Protein AF-A0A2T4S2E5-F1 (afdb_monomer)

Solvent-accessible surface area (backbone atoms only — not comparable to full-atom values): 8563 Å² total; per-residue (Å²): 130,93,58,74,47,79,40,50,48,52,53,54,70,59,86,78,37,60,89,76,70,80,48,49,78,82,50,38,31,63,52,43,46,49,52,51,53,54,50,34,52,73,76,65,47,82,40,78,42,77,68,76,46,59,46,91,43,48,63,73,52,56,64,70,58,48,28,48,51,51,48,49,52,43,71,73,64,64,50,71,61,45,80,52,39,25,67,92,26,35,86,43,61,46,43,30,41,50,14,46,31,49,52,53,45,50,69,71,44,60,81,92,72,46,49,45,78,47,61,46,62,68,37,91,57,40,51,82,77,72,42,78,76,96,72,85,80,90,59,78,93,75,117

Mean predicted aligned error: 3.02 Å

Structure (mmCIF, N/CA/C/O backbone):
data_AF-A0A2T4S2E5-F1
#
_entry.id   AF-A0A2T4S2E5-F1
#
loop_
_atom_site.group_PDB
_atom_site.id
_atom_site.type_symbol
_atom_site.label_atom_id
_atom_site.label_alt_id
_atom_site.label_comp_id
_atom_site.label_asym_id
_atom_site.label_entity_id
_atom_site.label_seq_id
_atom_site.pdbx_PDB_ins_code
_atom_site.Cartn_x
_atom_site.Cartn_y
_atom_site.Cartn_z
_atom_site.occupancy
_atom_site.B_iso_or_equiv
_atom_site.auth_seq_id
_atom_site.auth_comp_id
_atom_site.auth_asym_id
_atom_site.auth_atom_id
_atom_site.pdbx_PDB_model_num
ATOM 1 N N . VAL A 1 1 ? -17.404 7.245 0.736 1.00 84.62 1 VAL A N 1
ATOM 2 C CA . VAL A 1 1 ? -16.463 7.131 1.878 1.00 84.62 1 VAL A CA 1
ATOM 3 C C . VAL A 1 1 ? -15.112 7.654 1.406 1.00 84.62 1 VAL A C 1
ATOM 5 O O . VAL A 1 1 ? -14.776 7.343 0.268 1.00 84.62 1 VAL A O 1
ATOM 8 N N . PRO A 1 2 ? -14.398 8.505 2.166 1.00 93.81 2 PRO A N 1
ATOM 9 C CA . PRO A 1 2 ? -13.050 8.933 1.785 1.00 93.81 2 PRO A CA 1
ATOM 10 C C . PRO A 1 2 ? -12.094 7.730 1.749 1.00 93.81 2 PRO A C 1
ATOM 12 O O . PRO A 1 2 ? -12.198 6.842 2.592 1.00 93.81 2 PRO A O 1
ATOM 15 N N . VAL A 1 3 ? -11.192 7.697 0.766 1.00 97.44 3 VAL A N 1
ATOM 16 C CA . VAL A 1 3 ? -10.198 6.630 0.583 1.00 97.44 3 VAL A CA 1
ATOM 17 C C . VAL A 1 3 ? -8.837 7.267 0.342 1.00 97.44 3 VAL A C 1
ATOM 19 O O . VAL A 1 3 ? -8.699 8.087 -0.569 1.00 97.44 3 VAL A O 1
ATOM 22 N N . THR A 1 4 ? -7.853 6.843 1.132 1.00 98.56 4 THR A N 1
ATOM 23 C CA . THR A 1 4 ? -6.437 7.167 0.949 1.00 98.56 4 THR A CA 1
ATOM 24 C C . THR A 1 4 ? -5.685 5.911 0.532 1.00 98.56 4 THR A C 1
ATOM 26 O O . THR A 1 4 ? -5.856 4.856 1.141 1.00 98.56 4 THR A O 1
ATOM 29 N N . TYR A 1 5 ? -4.840 6.024 -0.492 1.00 98.56 5 TYR A N 1
ATOM 30 C CA . TYR A 1 5 ? -3.958 4.949 -0.941 1.00 98.56 5 TYR A CA 1
ATOM 31 C C . TYR A 1 5 ? -2.504 5.321 -0.665 1.00 98.56 5 TYR A C 1
ATOM 33 O O . TYR A 1 5 ? -1.962 6.234 -1.288 1.00 98.56 5 TYR A O 1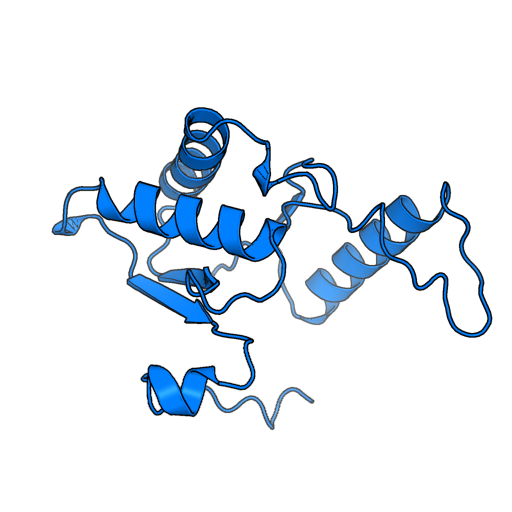
ATOM 41 N N . ALA A 1 6 ? -1.869 4.610 0.266 1.00 98.50 6 ALA A N 1
ATOM 42 C CA . ALA A 1 6 ? -0.457 4.774 0.586 1.00 98.50 6 ALA A CA 1
ATOM 43 C C . ALA A 1 6 ? 0.386 3.771 -0.212 1.00 98.50 6 ALA A C 1
ATOM 45 O O . ALA A 1 6 ? 0.467 2.591 0.117 1.00 98.50 6 ALA A O 1
ATOM 46 N N . CYS A 1 7 ? 1.021 4.250 -1.278 1.00 98.38 7 CYS A N 1
ATOM 47 C CA . CYS A 1 7 ? 1.933 3.471 -2.100 1.00 98.38 7 CYS A CA 1
ATOM 48 C C . CYS A 1 7 ? 3.356 3.589 -1.550 1.00 98.38 7 CYS A C 1
ATOM 50 O O . CYS A 1 7 ? 3.956 4.668 -1.589 1.00 98.38 7 CYS A O 1
ATOM 52 N N . LEU A 1 8 ? 3.898 2.491 -1.017 1.00 98.19 8 LEU A N 1
ATOM 53 C CA . LEU A 1 8 ? 5.201 2.523 -0.355 1.00 98.19 8 LEU A CA 1
ATOM 54 C C . LEU A 1 8 ? 6.353 2.712 -1.343 1.00 98.19 8 LEU A C 1
ATOM 56 O O . LEU A 1 8 ? 7.225 3.546 -1.101 1.00 98.19 8 LEU A O 1
ATOM 60 N N . THR A 1 9 ? 6.327 1.986 -2.461 1.00 96.75 9 THR A N 1
ATOM 61 C CA . THR A 1 9 ? 7.379 2.000 -3.484 1.00 96.75 9 THR A CA 1
ATOM 62 C C . THR A 1 9 ? 6.789 2.307 -4.858 1.00 96.75 9 THR A C 1
ATOM 64 O O . THR A 1 9 ? 5.626 2.025 -5.128 1.00 96.75 9 THR A O 1
ATOM 67 N N . LEU A 1 10 ? 7.601 2.862 -5.761 1.00 94.44 10 LEU A N 1
ATOM 68 C CA . LEU A 1 10 ? 7.203 3.110 -7.156 1.00 94.44 10 LEU A CA 1
ATOM 69 C C . LEU A 1 10 ? 7.637 1.973 -8.092 1.00 94.44 10 LEU A C 1
ATOM 71 O O . LEU A 1 10 ? 7.632 2.118 -9.314 1.00 94.44 10 LEU A O 1
ATOM 75 N N . GLY A 1 11 ? 8.046 0.833 -7.523 1.00 93.69 11 GLY A N 1
ATOM 76 C CA . GLY A 1 11 ? 8.384 -0.351 -8.296 1.00 93.69 11 GLY A CA 1
ATOM 77 C C . GLY A 1 11 ? 9.605 -0.180 -9.201 1.00 93.69 11 GLY A C 1
ATOM 78 O O . GLY A 1 11 ? 9.616 -0.666 -10.338 1.00 93.69 11 GLY A O 1
ATOM 79 N N . GLN A 1 12 ? 10.609 0.552 -8.707 1.00 93.31 12 GLN A N 1
ATOM 80 C CA . GLN A 1 12 ? 11.798 0.969 -9.450 1.00 93.31 12 GLN A CA 1
ATOM 81 C C . GLN A 1 12 ? 12.657 -0.210 -9.947 1.00 93.31 12 GLN A C 1
ATOM 83 O O . GLN A 1 12 ? 13.449 -0.054 -10.875 1.00 93.31 12 GLN A O 1
ATOM 88 N N . MET A 1 13 ? 12.517 -1.394 -9.342 1.00 92.62 13 MET A N 1
ATOM 89 C CA . MET A 1 13 ? 13.308 -2.596 -9.623 1.00 92.62 13 MET A CA 1
ATOM 90 C C . MET A 1 13 ? 12.481 -3.708 -10.292 1.00 92.62 13 MET A C 1
ATOM 92 O O . MET A 1 13 ? 12.910 -4.875 -10.334 1.00 92.62 13 MET A O 1
ATOM 96 N N . ALA A 1 14 ? 11.322 -3.361 -10.863 1.00 91.44 14 ALA A N 1
ATOM 97 C CA . ALA A 1 14 ? 10.508 -4.274 -11.657 1.00 91.44 14 ALA A CA 1
ATOM 98 C C . ALA A 1 14 ? 11.268 -4.803 -12.882 1.00 91.44 14 ALA A C 1
ATOM 100 O O . ALA A 1 14 ? 12.075 -4.112 -13.501 1.00 91.44 14 ALA A O 1
ATOM 101 N N . ARG A 1 15 ? 11.057 -6.080 -13.221 1.00 91.25 15 ARG A N 1
ATOM 102 C CA . ARG A 1 15 ? 11.777 -6.740 -14.327 1.00 91.25 15 ARG A CA 1
ATOM 103 C C . ARG A 1 15 ? 11.157 -6.467 -15.699 1.00 91.25 15 ARG A C 1
ATOM 105 O O . ARG A 1 15 ? 11.892 -6.482 -16.678 1.00 91.25 15 ARG A O 1
ATOM 112 N N . ASN A 1 16 ? 9.848 -6.231 -15.755 1.00 91.81 16 ASN A N 1
ATOM 113 C CA . ASN A 1 16 ? 9.123 -5.936 -16.986 1.00 91.81 16 ASN A CA 1
ATOM 114 C C . ASN A 1 16 ? 9.321 -4.458 -17.377 1.00 91.81 16 ASN A C 1
ATOM 116 O O . ASN A 1 16 ? 9.166 -3.580 -16.533 1.00 91.81 16 ASN A O 1
ATOM 120 N N . LEU A 1 17 ? 9.676 -4.209 -18.640 1.00 93.19 17 LEU A N 1
ATOM 121 C CA . LEU A 1 17 ? 9.917 -2.879 -19.221 1.00 93.19 17 LEU A CA 1
ATOM 122 C C . LEU A 1 17 ? 8.877 -2.512 -20.301 1.00 93.19 17 LEU A C 1
ATOM 124 O O . LEU A 1 17 ? 9.100 -1.594 -21.092 1.00 93.19 17 LEU A O 1
ATOM 128 N N . GLY A 1 18 ? 7.769 -3.256 -20.357 1.00 90.38 18 GLY A N 1
ATOM 129 C CA . GLY A 1 18 ? 6.773 -3.227 -21.424 1.00 90.38 18 GLY A CA 1
ATOM 130 C C . GLY A 1 18 ? 6.893 -4.426 -22.367 1.00 90.38 18 GLY A C 1
ATOM 131 O O . GLY A 1 18 ? 7.929 -5.092 -22.424 1.00 90.38 18 GLY A O 1
ATOM 132 N N . ASN A 1 19 ? 5.825 -4.699 -23.119 1.00 89.50 19 ASN A N 1
ATOM 133 C CA . ASN A 1 19 ? 5.818 -5.709 -24.175 1.00 89.50 19 ASN A CA 1
ATOM 134 C C . ASN A 1 19 ? 5.165 -5.145 -25.461 1.00 89.50 19 ASN A C 1
ATOM 136 O O . ASN A 1 19 ? 3.935 -5.088 -25.512 1.00 89.50 19 ASN A O 1
ATOM 140 N N . PRO A 1 20 ? 5.949 -4.719 -26.478 1.00 92.62 20 PRO A N 1
ATOM 141 C CA . PRO A 1 20 ? 7.418 -4.697 -26.504 1.00 92.62 20 PRO A CA 1
ATOM 142 C C . PRO A 1 20 ? 8.006 -3.690 -25.491 1.00 92.62 20 PRO A C 1
ATOM 144 O O . PRO A 1 20 ? 7.299 -2.770 -25.070 1.00 92.62 20 PRO A O 1
ATOM 147 N N . PRO A 1 21 ? 9.280 -3.839 -25.076 1.00 93.06 21 PRO A N 1
ATOM 148 C CA . PRO A 1 21 ? 9.902 -2.914 -24.132 1.00 93.06 21 PRO A CA 1
ATOM 149 C C . PRO A 1 21 ? 9.890 -1.468 -24.637 1.00 93.06 21 PRO A C 1
ATOM 151 O O . PRO A 1 21 ? 10.349 -1.191 -25.744 1.00 93.06 21 PRO A O 1
ATOM 154 N N . PHE A 1 22 ? 9.404 -0.550 -23.801 1.00 94.31 22 PHE A N 1
ATOM 155 C CA . PHE A 1 22 ? 9.388 0.894 -24.071 1.00 94.31 22 PHE A CA 1
ATOM 156 C C . PHE A 1 22 ? 10.047 1.719 -22.951 1.00 94.31 22 PHE A C 1
ATOM 158 O O . PHE A 1 22 ? 10.287 2.914 -23.125 1.00 94.31 22 PHE A O 1
ATOM 165 N N . ALA A 1 23 ? 10.365 1.092 -21.812 1.00 94.50 23 ALA A N 1
ATOM 166 C CA . ALA A 1 23 ? 11.039 1.711 -20.675 1.00 94.50 23 ALA A CA 1
ATOM 167 C C . ALA A 1 23 ? 12.500 1.241 -20.530 1.00 94.50 23 ALA A C 1
ATOM 169 O O . ALA A 1 23 ? 12.874 0.152 -20.964 1.00 94.50 23 ALA A O 1
ATOM 170 N N . THR A 1 24 ? 13.323 2.043 -19.852 1.00 94.56 24 THR A N 1
ATOM 171 C CA . THR A 1 24 ? 14.655 1.664 -19.355 1.00 94.56 24 THR A CA 1
ATOM 172 C C . THR A 1 24 ? 14.626 1.561 -17.831 1.00 94.56 24 THR A C 1
ATOM 174 O O . THR A 1 24 ? 13.630 1.910 -17.197 1.00 94.56 24 THR A O 1
ATOM 177 N N . ARG A 1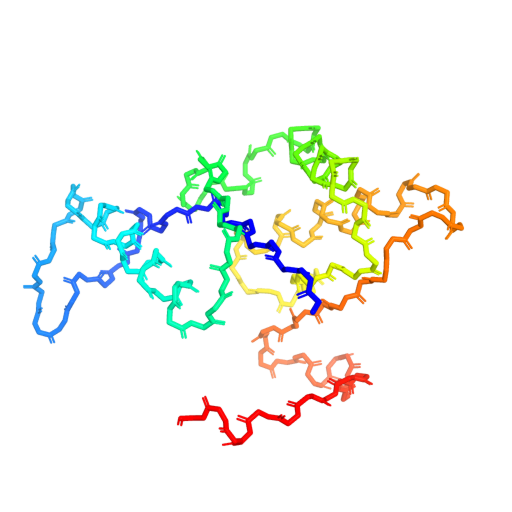 25 ? 15.723 1.116 -17.205 1.00 91.88 25 ARG A N 1
ATOM 178 C CA . ARG A 1 25 ? 15.830 1.081 -15.733 1.00 91.88 25 ARG A CA 1
ATOM 179 C C . ARG A 1 25 ? 15.686 2.469 -15.109 1.00 91.88 25 ARG A C 1
ATOM 181 O O . ARG A 1 25 ? 15.154 2.601 -14.014 1.00 91.88 25 ARG A O 1
ATOM 188 N N . GLU A 1 26 ? 16.129 3.489 -15.828 1.00 91.69 26 GLU A N 1
ATOM 189 C CA . GLU A 1 26 ? 16.117 4.888 -15.422 1.00 91.69 26 GLU A CA 1
ATOM 190 C C . GLU A 1 26 ? 14.755 5.547 -15.666 1.00 91.69 26 GLU A C 1
ATOM 192 O O . GLU A 1 26 ? 14.337 6.389 -14.870 1.00 91.69 26 GLU A O 1
ATOM 197 N N . SER A 1 27 ? 14.053 5.188 -16.751 1.00 94.06 27 SER A N 1
ATOM 198 C CA . SER A 1 27 ? 12.749 5.788 -17.072 1.00 94.06 27 SER A CA 1
ATOM 199 C C . SER A 1 27 ? 11.563 5.085 -16.406 1.00 94.06 27 SER A C 1
ATOM 201 O O . SER A 1 27 ? 10.554 5.742 -16.143 1.00 94.06 27 SER A O 1
ATOM 203 N N . LEU A 1 28 ? 11.688 3.794 -16.067 1.00 93.88 28 LEU A N 1
ATOM 204 C CA . LEU A 1 28 ? 10.605 2.985 -15.497 1.00 93.88 28 LEU A CA 1
ATOM 205 C C . LEU A 1 28 ? 9.953 3.596 -14.242 1.00 93.88 28 LEU A C 1
ATOM 207 O O . LEU A 1 28 ? 8.725 3.625 -14.207 1.00 93.88 28 LEU A O 1
ATOM 211 N N . PRO A 1 29 ? 10.690 4.134 -13.244 1.00 91.88 29 PRO A N 1
ATOM 212 C CA . PRO A 1 29 ? 10.062 4.727 -12.061 1.00 91.88 29 PRO A CA 1
ATOM 213 C C . PRO A 1 29 ? 9.092 5.864 -12.395 1.00 91.88 29 PRO A C 1
ATOM 215 O O . PRO A 1 29 ? 8.005 5.923 -11.835 1.00 91.88 29 PRO A O 1
ATOM 218 N N . LYS A 1 30 ? 9.463 6.736 -13.343 1.00 93.56 30 LYS A N 1
ATOM 219 C CA . LYS A 1 30 ? 8.635 7.881 -13.760 1.00 93.56 30 LYS A CA 1
ATOM 220 C C . LYS A 1 30 ? 7.390 7.427 -14.517 1.00 93.56 30 LYS A C 1
ATOM 222 O O . LYS A 1 30 ? 6.319 7.998 -14.347 1.00 93.56 30 LYS A O 1
ATOM 227 N N . ILE A 1 31 ? 7.538 6.394 -15.347 1.00 95.38 31 ILE A N 1
ATOM 228 C CA . ILE A 1 31 ? 6.421 5.790 -16.081 1.00 95.38 31 ILE A CA 1
ATOM 229 C C . ILE A 1 31 ? 5.435 5.164 -15.091 1.00 95.38 31 ILE A C 1
ATOM 231 O O . ILE A 1 31 ? 4.256 5.492 -15.127 1.00 95.38 31 ILE A O 1
ATOM 235 N N . ARG A 1 32 ? 5.918 4.342 -14.152 1.00 95.81 32 ARG A N 1
ATOM 236 C CA . ARG A 1 32 ? 5.066 3.682 -13.152 1.00 95.81 32 ARG A CA 1
ATOM 237 C C . ARG A 1 32 ? 4.406 4.652 -12.183 1.00 95.81 32 ARG A C 1
ATOM 239 O O . ARG A 1 32 ? 3.284 4.415 -11.753 1.00 95.81 32 ARG A O 1
ATOM 246 N N . GLU A 1 33 ? 5.087 5.740 -11.839 1.00 96.69 33 GLU A N 1
ATOM 247 C CA . GLU A 1 33 ? 4.490 6.826 -11.064 1.00 96.69 33 GLU A CA 1
ATOM 248 C C . GLU A 1 33 ? 3.297 7.433 -11.805 1.00 96.69 33 GLU A C 1
ATOM 250 O O . GLU A 1 33 ? 2.230 7.604 -11.217 1.00 96.69 33 GLU A O 1
ATOM 255 N N . ARG A 1 34 ? 3.446 7.682 -13.110 1.00 97.12 34 ARG A N 1
ATOM 256 C CA . ARG A 1 34 ? 2.353 8.189 -13.937 1.00 97.12 34 ARG A CA 1
ATOM 257 C C . ARG A 1 34 ? 1.209 7.183 -14.067 1.00 97.12 34 ARG A C 1
ATOM 259 O O . ARG A 1 34 ? 0.054 7.563 -13.913 1.00 97.12 34 ARG A O 1
ATOM 266 N N . GLU A 1 35 ? 1.527 5.910 -14.295 1.00 97.06 35 GLU A N 1
ATOM 267 C CA . GLU A 1 35 ? 0.539 4.825 -14.338 1.00 97.06 35 GLU A CA 1
ATOM 268 C C . GLU A 1 35 ? -0.237 4.716 -13.018 1.00 97.06 35 GLU A C 1
ATOM 270 O O . GLU A 1 35 ? -1.455 4.563 -13.038 1.00 97.06 35 GLU A O 1
ATOM 275 N N . LEU A 1 36 ? 0.442 4.844 -11.872 1.00 98.06 36 LEU A N 1
ATOM 276 C CA . LEU A 1 36 ? -0.185 4.850 -10.550 1.00 98.06 36 LEU A CA 1
ATOM 277 C C . LEU A 1 36 ? -1.142 6.039 -10.379 1.00 98.06 36 LEU A C 1
ATOM 279 O O . LEU A 1 36 ? -2.252 5.860 -9.882 1.00 98.06 36 LEU A O 1
ATOM 283 N N . GLU A 1 37 ? -0.730 7.240 -10.790 1.00 98.38 37 GLU A N 1
ATOM 284 C CA . GLU A 1 37 ? -1.567 8.446 -10.737 1.00 98.38 37 GLU A CA 1
ATOM 285 C C . GLU A 1 37 ? -2.804 8.327 -11.637 1.00 98.38 37 GLU A C 1
ATOM 287 O O . GLU A 1 37 ? -3.920 8.638 -11.210 1.00 98.38 37 GLU A O 1
ATOM 292 N N . ASP A 1 38 ? -2.622 7.842 -12.868 1.00 98.31 38 ASP A N 1
ATOM 293 C CA . ASP A 1 38 ? -3.712 7.654 -13.824 1.00 98.31 38 ASP A CA 1
ATOM 294 C C . ASP A 1 38 ? -4.669 6.536 -13.361 1.00 98.31 38 ASP A C 1
ATOM 296 O O . ASP A 1 38 ? -5.888 6.707 -13.441 1.00 98.31 38 ASP A O 1
ATOM 300 N N . ALA A 1 39 ? -4.151 5.444 -12.784 1.00 97.75 39 ALA A N 1
ATOM 301 C CA . ALA A 1 39 ? -4.958 4.373 -12.198 1.00 97.75 39 ALA A CA 1
ATOM 302 C C . ALA A 1 39 ? -5.765 4.861 -10.988 1.00 97.75 39 ALA A C 1
ATOM 304 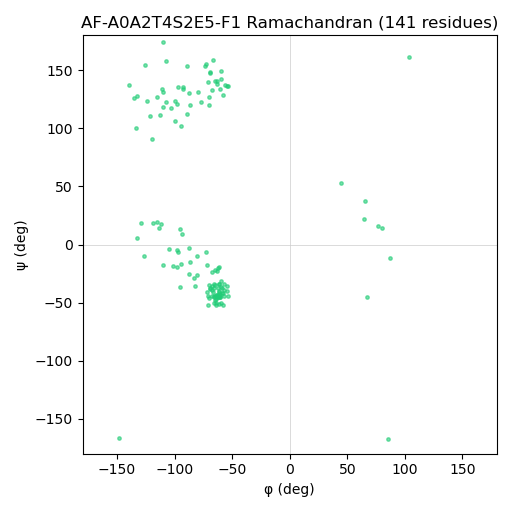O O . ALA A 1 39 ? -6.976 4.645 -10.939 1.00 97.75 39 ALA A O 1
ATOM 305 N N . ALA A 1 40 ? -5.130 5.572 -10.048 1.00 97.81 40 ALA A N 1
ATOM 306 C CA . ALA A 1 40 ? -5.804 6.155 -8.887 1.00 97.81 40 ALA A CA 1
ATOM 307 C C . ALA A 1 40 ? -6.942 7.091 -9.319 1.00 97.81 40 ALA A C 1
ATOM 309 O O . ALA A 1 40 ? -8.059 6.993 -8.807 1.00 97.81 40 ALA A O 1
ATOM 310 N N . LYS A 1 41 ? -6.691 7.938 -10.326 1.00 97.06 41 LYS A N 1
ATOM 311 C CA . LYS A 1 41 ? -7.711 8.812 -10.913 1.00 97.06 41 LYS A CA 1
ATOM 312 C C . LYS A 1 41 ? -8.855 8.019 -11.550 1.00 97.06 41 LYS A C 1
ATOM 314 O O . LYS A 1 41 ? -10.011 8.387 -11.346 1.00 97.06 41 LYS A O 1
ATOM 319 N N . ALA A 1 42 ? -8.551 6.959 -12.300 1.00 96.38 42 ALA A N 1
ATOM 320 C CA . ALA A 1 42 ? -9.551 6.142 -12.989 1.00 96.38 42 ALA A CA 1
ATOM 321 C C . ALA A 1 42 ? -10.527 5.458 -12.017 1.00 96.38 42 ALA A C 1
ATOM 323 O O . ALA A 1 42 ? -11.721 5.412 -12.296 1.00 96.38 42 ALA A O 1
ATOM 324 N N . ILE A 1 43 ? -10.043 5.006 -10.854 1.00 94.25 43 ILE A N 1
ATOM 325 C CA . ILE A 1 43 ? -10.878 4.374 -9.814 1.00 94.25 43 ILE A CA 1
ATOM 326 C C . ILE A 1 43 ? -11.385 5.361 -8.748 1.00 94.25 43 ILE A C 1
ATOM 328 O O . ILE A 1 43 ? -11.963 4.959 -7.740 1.00 94.25 43 ILE A O 1
ATOM 332 N N . GLY A 1 44 ? -11.186 6.667 -8.957 1.00 95.25 44 GLY A N 1
ATOM 333 C CA . GLY A 1 44 ? -11.737 7.721 -8.104 1.00 95.25 44 GLY A CA 1
ATOM 334 C C . GLY A 1 44 ? -11.017 7.942 -6.767 1.00 95.25 44 GLY A C 1
ATOM 335 O O . GLY A 1 44 ? -11.570 8.614 -5.892 1.00 95.25 44 GLY A O 1
ATOM 336 N N . ILE A 1 45 ? -9.792 7.433 -6.596 1.00 97.31 45 ILE A N 1
ATOM 337 C CA . ILE A 1 45 ? -8.943 7.754 -5.441 1.00 97.31 45 ILE A CA 1
ATOM 338 C C . ILE A 1 45 ? -8.485 9.207 -5.565 1.00 97.31 45 ILE A C 1
ATOM 340 O O . ILE A 1 45 ? -7.826 9.598 -6.527 1.00 97.31 45 ILE A O 1
ATOM 344 N N . LYS A 1 46 ? -8.844 10.017 -4.567 1.00 96.94 46 LYS A N 1
ATOM 345 C CA . LYS A 1 46 ? -8.491 11.445 -4.506 1.00 96.94 46 LYS A CA 1
ATOM 346 C C . LYS A 1 46 ? -7.275 11.727 -3.632 1.00 96.94 46 LYS A C 1
ATOM 348 O O . LYS A 1 46 ? -6.682 12.790 -3.772 1.00 96.94 46 LYS A O 1
ATOM 353 N N . ASP A 1 47 ? -6.927 10.797 -2.749 1.00 98.44 47 ASP A N 1
ATOM 354 C CA . ASP A 1 47 ? -5.794 10.924 -1.843 1.00 98.44 47 ASP A CA 1
ATOM 355 C C . ASP A 1 47 ? -4.778 9.799 -2.090 1.00 98.44 47 ASP A C 1
ATOM 357 O O . ASP A 1 47 ? -4.883 8.699 -1.547 1.00 98.44 47 ASP A O 1
ATOM 361 N N . LEU A 1 48 ? -3.816 10.066 -2.973 1.00 98.56 48 LEU A N 1
ATOM 362 C CA . LEU A 1 48 ? -2.714 9.164 -3.299 1.00 98.56 48 LEU A CA 1
ATOM 363 C C . LEU A 1 48 ? -1.438 9.645 -2.598 1.00 98.56 48 LEU A C 1
ATOM 365 O O . LEU A 1 48 ? -0.922 10.721 -2.903 1.00 98.56 48 LEU A O 1
ATOM 369 N N . ARG A 1 49 ? -0.890 8.826 -1.695 1.00 98.25 49 ARG A N 1
ATOM 370 C CA . ARG A 1 49 ? 0.350 9.107 -0.959 1.00 98.25 49 ARG A CA 1
ATOM 371 C C . ARG A 1 49 ? 1.472 8.216 -1.483 1.00 98.25 49 ARG A C 1
ATOM 373 O O . ARG A 1 49 ? 1.363 6.995 -1.460 1.00 98.25 49 ARG A O 1
ATOM 380 N N . LYS A 1 50 ? 2.561 8.826 -1.951 1.00 97.81 50 LYS A N 1
ATOM 381 C CA . LYS A 1 50 ? 3.784 8.137 -2.392 1.00 97.81 50 LYS A CA 1
ATOM 382 C C . LYS A 1 50 ? 4.800 8.210 -1.252 1.00 97.81 50 LYS A C 1
ATOM 384 O O . LYS A 1 50 ? 5.338 9.283 -0.999 1.00 97.81 50 LYS A O 1
ATOM 389 N N . MET A 1 51 ? 5.040 7.104 -0.546 1.00 97.62 51 MET A N 1
ATOM 390 C CA . MET A 1 51 ? 5.789 7.127 0.725 1.00 97.62 51 MET A CA 1
ATOM 391 C C . MET A 1 51 ? 7.313 7.173 0.550 1.00 97.62 51 MET A C 1
ATOM 393 O O . MET A 1 51 ? 8.036 7.397 1.516 1.00 97.62 51 MET A O 1
ATOM 397 N N . GLY A 1 52 ? 7.807 6.986 -0.677 1.00 96.12 52 GLY A N 1
ATOM 398 C CA . GLY A 1 52 ? 9.210 7.220 -1.020 1.00 96.12 52 GLY A CA 1
ATOM 399 C C . GLY A 1 52 ? 10.177 6.100 -0.632 1.00 96.12 52 GLY A C 1
ATOM 400 O O . GLY A 1 52 ? 11.387 6.320 -0.669 1.00 96.12 52 GLY A O 1
ATOM 401 N N . TYR A 1 53 ? 9.684 4.904 -0.299 1.00 97.62 53 TYR A N 1
ATOM 402 C CA . TYR A 1 53 ? 10.544 3.740 -0.104 1.00 97.62 53 TYR A CA 1
ATOM 403 C C . TYR A 1 53 ? 11.057 3.208 -1.445 1.00 97.62 53 TYR A C 1
ATOM 405 O O . TYR A 1 53 ? 10.451 3.383 -2.514 1.00 97.62 53 TYR A O 1
ATOM 413 N N . ARG A 1 54 ? 12.218 2.559 -1.393 1.00 96.38 54 ARG A N 1
ATOM 414 C CA . ARG A 1 54 ? 12.826 1.934 -2.562 1.00 96.38 54 ARG A CA 1
ATOM 415 C C . ARG A 1 54 ? 12.286 0.511 -2.714 1.00 96.38 54 ARG A C 1
ATOM 417 O O . ARG A 1 54 ? 12.237 -0.252 -1.758 1.00 96.38 54 ARG A O 1
ATOM 424 N N . ASP A 1 55 ? 11.849 0.186 -3.927 1.00 96.75 55 ASP A N 1
ATOM 425 C CA . ASP A 1 55 ? 11.391 -1.156 -4.294 1.00 96.75 55 ASP A CA 1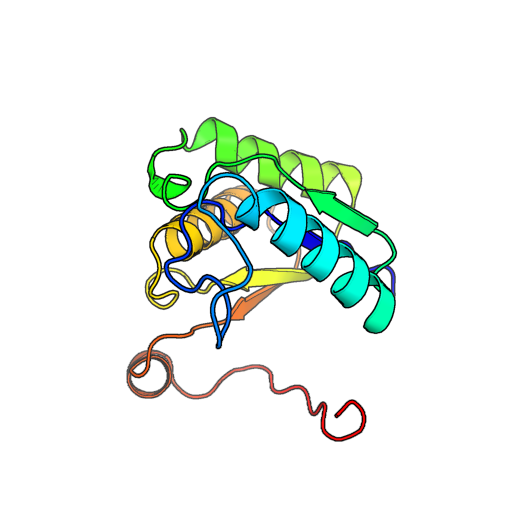
ATOM 426 C C . ASP A 1 55 ? 12.450 -2.215 -3.966 1.00 96.75 55 ASP A C 1
ATOM 428 O O . ASP A 1 55 ? 13.634 -2.008 -4.250 1.00 96.75 55 ASP A O 1
ATOM 432 N N . LYS A 1 56 ? 12.002 -3.338 -3.394 1.00 95.69 56 LYS A N 1
ATOM 433 C CA . LYS A 1 56 ? 12.798 -4.464 -2.877 1.00 95.69 56 LYS A CA 1
ATOM 434 C C . LYS A 1 56 ? 13.698 -4.139 -1.695 1.00 95.69 56 LYS A C 1
ATOM 436 O O . LYS A 1 56 ? 14.702 -4.822 -1.492 1.00 95.69 56 LYS A O 1
ATOM 441 N N . THR A 1 57 ? 13.401 -3.073 -0.959 1.00 97.50 57 THR A N 1
ATOM 442 C CA . THR A 1 57 ? 14.172 -2.737 0.239 1.00 97.50 57 THR A CA 1
ATOM 443 C C . THR A 1 57 ? 13.323 -2.418 1.456 1.00 97.50 57 THR A C 1
ATOM 445 O O . THR A 1 57 ? 13.888 -2.009 2.466 1.00 97.50 57 THR A O 1
ATOM 448 N N . VAL A 1 58 ? 11.997 -2.580 1.394 1.00 98.19 58 VAL A N 1
ATOM 449 C CA . VAL A 1 58 ? 11.116 -2.250 2.527 1.00 98.19 58 VAL A CA 1
ATOM 450 C C . VAL A 1 58 ? 11.411 -3.169 3.715 1.00 98.19 58 VAL A C 1
ATOM 452 O O . VAL A 1 58 ? 11.410 -2.711 4.851 1.00 98.19 58 VAL A O 1
ATOM 455 N N . GLU A 1 59 ? 11.762 -4.432 3.457 1.00 97.06 59 GLU A N 1
ATOM 456 C CA . GLU A 1 59 ? 12.171 -5.412 4.480 1.00 97.06 59 GLU A CA 1
ATOM 457 C C . GLU A 1 59 ? 13.432 -5.023 5.272 1.00 97.06 59 GLU A C 1
ATOM 459 O O . GLU A 1 59 ? 13.655 -5.532 6.366 1.00 97.06 59 GLU A O 1
ATOM 464 N N . PHE A 1 60 ? 14.251 -4.109 4.744 1.00 98.00 60 PHE A N 1
ATOM 465 C CA . PHE A 1 60 ? 15.470 -3.640 5.409 1.00 98.00 60 PHE A CA 1
ATOM 466 C C . PHE A 1 60 ? 15.274 -2.317 6.154 1.00 98.00 60 PHE A C 1
ATOM 468 O O . PHE A 1 60 ? 16.207 -1.826 6.793 1.00 98.00 60 PHE A O 1
ATOM 475 N N . GLU A 1 61 ? 14.094 -1.704 6.054 1.00 98.31 61 GLU A N 1
ATOM 476 C CA . GLU A 1 61 ? 13.800 -0.472 6.774 1.00 98.31 61 GLU A CA 1
ATOM 477 C C . GLU A 1 61 ? 13.660 -0.754 8.278 1.00 98.31 61 GLU A C 1
ATOM 479 O O . GLU A 1 61 ? 13.051 -1.755 8.665 1.00 98.31 61 GLU A O 1
ATOM 484 N N . PRO A 1 62 ? 14.174 0.123 9.162 1.00 98.19 62 PRO A N 1
ATOM 485 C CA . PRO A 1 62 ? 14.009 -0.053 10.599 1.00 98.19 62 PRO A CA 1
ATOM 486 C C . PRO A 1 62 ? 12.531 -0.154 10.984 1.00 98.19 62 PRO A C 1
ATOM 488 O O . PRO A 1 62 ? 11.705 0.642 10.521 1.00 98.19 62 PRO A O 1
ATOM 491 N N . HIS A 1 63 ? 12.199 -1.083 11.880 1.00 97.69 63 HIS A N 1
ATOM 492 C CA . HIS A 1 63 ? 10.823 -1.274 12.337 1.00 97.69 63 HIS A CA 1
ATOM 493 C C . HIS A 1 63 ? 10.215 0.017 12.884 1.00 97.69 63 HIS A C 1
ATOM 495 O O . HIS A 1 63 ? 9.074 0.326 12.566 1.00 97.69 63 HIS A O 1
ATOM 501 N N . GLU A 1 64 ? 10.977 0.819 13.630 1.00 97.75 64 GLU A N 1
ATOM 502 C CA . GLU A 1 64 ? 10.512 2.096 14.177 1.00 97.75 64 GLU A CA 1
ATOM 503 C C . GLU A 1 64 ? 10.119 3.092 13.078 1.00 97.75 64 GLU A C 1
ATOM 505 O O . GLU A 1 64 ? 9.168 3.855 13.248 1.00 97.75 64 GLU A O 1
ATOM 510 N N . LYS A 1 65 ? 10.817 3.073 11.934 1.00 98.31 65 LYS A N 1
ATOM 511 C CA . LYS A 1 65 ? 10.504 3.933 10.786 1.00 98.31 65 LYS A CA 1
ATOM 512 C C . LYS A 1 65 ? 9.200 3.497 10.121 1.00 98.31 65 LYS A C 1
ATOM 514 O O . LYS A 1 65 ? 8.342 4.337 9.850 1.00 98.31 65 LYS A O 1
ATOM 519 N N . MET A 1 66 ? 9.036 2.194 9.898 1.00 98.62 66 MET A N 1
ATOM 520 C CA . MET A 1 66 ? 7.822 1.633 9.302 1.00 98.62 66 MET A CA 1
ATOM 521 C C . MET A 1 66 ? 6.608 1.810 10.220 1.00 98.62 66 MET A C 1
ATOM 523 O O . MET A 1 66 ? 5.560 2.278 9.773 1.00 98.62 66 MET A O 1
ATOM 527 N N . ASP A 1 67 ? 6.772 1.524 11.512 1.00 98.50 67 ASP A N 1
ATOM 528 C CA . ASP A 1 67 ? 5.732 1.694 12.527 1.00 98.50 67 ASP A CA 1
ATOM 529 C C . ASP A 1 67 ? 5.337 3.171 12.662 1.00 98.50 67 ASP A C 1
ATOM 531 O O . ASP A 1 67 ? 4.153 3.504 12.705 1.00 98.50 67 ASP A O 1
ATOM 535 N N . GLY A 1 68 ? 6.323 4.076 12.673 1.00 98.56 68 GLY A N 1
ATOM 536 C CA . GLY A 1 68 ? 6.100 5.521 12.712 1.00 98.56 68 GLY A CA 1
ATOM 537 C C . GLY A 1 68 ? 5.336 6.033 11.491 1.00 98.56 68 GLY A C 1
ATOM 538 O O . GLY A 1 68 ? 4.416 6.837 11.634 1.00 98.56 68 GLY A O 1
ATOM 539 N N . MET A 1 69 ? 5.658 5.523 10.299 1.00 98.69 69 MET A N 1
ATOM 540 C CA . MET A 1 69 ? 4.928 5.838 9.070 1.00 98.69 69 MET A CA 1
ATOM 541 C C . MET A 1 69 ? 3.463 5.396 9.164 1.00 98.69 69 MET A C 1
ATOM 543 O O . MET A 1 69 ? 2.571 6.221 8.966 1.00 98.69 69 MET A O 1
ATOM 547 N N . VAL A 1 70 ? 3.195 4.144 9.549 1.00 98.75 70 VAL A N 1
ATOM 548 C CA . VAL A 1 70 ? 1.817 3.647 9.711 1.00 98.75 70 VAL A CA 1
ATOM 549 C C . VAL A 1 70 ? 1.069 4.457 10.771 1.00 98.75 70 VAL A C 1
ATOM 551 O O . VAL A 1 70 ? -0.062 4.880 10.539 1.00 98.75 70 VAL A O 1
ATOM 554 N N . LYS A 1 71 ? 1.707 4.725 11.916 1.00 98.62 71 LYS A N 1
ATOM 555 C CA . LYS A 1 71 ? 1.123 5.514 13.006 1.00 98.62 71 LYS A CA 1
ATOM 556 C C . LYS A 1 71 ? 0.769 6.929 12.554 1.00 98.62 71 LYS A C 1
ATOM 558 O O . LYS A 1 71 ? -0.328 7.379 12.856 1.00 98.62 71 LYS A O 1
ATOM 563 N N . SER A 1 72 ? 1.640 7.592 11.790 1.00 98.62 72 SER A N 1
ATOM 564 C CA . SER A 1 72 ? 1.359 8.930 11.254 1.00 98.62 72 SER A CA 1
ATOM 565 C C . SER A 1 72 ? 0.140 8.958 10.330 1.00 98.62 72 SER A C 1
ATOM 567 O O . SER A 1 72 ? -0.685 9.857 10.453 1.00 98.62 72 SER A O 1
ATOM 569 N N . LEU A 1 73 ? -0.036 7.934 9.484 1.00 98.62 73 LEU A N 1
ATOM 570 C CA . LEU A 1 73 ? -1.222 7.810 8.632 1.00 98.62 73 LEU A CA 1
ATOM 571 C C . LEU A 1 73 ? -2.488 7.572 9.463 1.00 98.62 73 LEU A C 1
ATOM 573 O O . LEU A 1 73 ? -3.529 8.150 9.168 1.00 98.62 73 LEU A O 1
ATOM 577 N N . ILE A 1 74 ? -2.407 6.742 10.507 1.00 98.62 74 ILE A N 1
ATOM 578 C CA . ILE A 1 74 ? -3.531 6.492 11.419 1.00 98.62 74 ILE A CA 1
ATOM 579 C C . ILE A 1 74 ? -3.925 7.770 12.166 1.00 98.62 74 ILE A C 1
ATOM 581 O O . ILE A 1 74 ? -5.109 8.093 12.216 1.00 98.62 74 ILE A O 1
ATOM 585 N N . ASP A 1 75 ? -2.949 8.498 12.709 1.00 98.31 75 ASP A N 1
ATOM 586 C CA . ASP A 1 75 ? -3.176 9.727 13.475 1.00 98.31 75 ASP A CA 1
ATOM 587 C C . ASP A 1 75 ? -3.706 10.871 12.600 1.00 98.31 75 ASP A C 1
ATOM 589 O O . ASP A 1 75 ? -4.523 11.665 13.054 1.00 98.31 75 ASP A O 1
ATOM 593 N N . GLU A 1 76 ? -3.256 10.978 11.346 1.00 98.31 76 GLU A N 1
ATOM 594 C CA . GLU A 1 76 ? -3.766 11.978 10.400 1.00 98.31 76 GLU A CA 1
ATOM 595 C C . GLU A 1 76 ? -5.198 11.631 9.970 1.00 98.31 76 GLU A C 1
ATOM 597 O O . GLU A 1 76 ? -6.108 12.459 10.049 1.00 98.31 76 GLU A O 1
ATOM 602 N N . LEU A 1 77 ? -5.409 10.395 9.513 1.00 97.94 77 LEU A N 1
ATOM 603 C CA . LEU A 1 77 ? -6.599 10.026 8.744 1.00 97.94 77 LEU A CA 1
ATOM 604 C C . LEU A 1 77 ? -7.730 9.452 9.599 1.00 97.94 77 LEU A C 1
ATOM 606 O O . LEU A 1 77 ? -8.862 9.387 9.121 1.00 97.94 77 LEU A O 1
ATOM 610 N N . HIS A 1 78 ? -7.437 9.021 10.830 1.00 97.25 78 HIS A N 1
ATOM 611 C CA . HIS A 1 78 ? -8.378 8.340 11.725 1.00 97.25 78 HIS A CA 1
ATOM 612 C C . HIS A 1 78 ? -9.200 7.249 11.001 1.00 97.25 78 HIS A C 1
ATOM 614 O O . HIS A 1 78 ? -10.437 7.286 11.012 1.00 97.25 78 HIS A O 1
ATOM 620 N N . PRO A 1 79 ? -8.549 6.296 10.302 1.00 98.12 79 PRO A N 1
ATOM 621 C CA . PRO A 1 79 ? -9.256 5.347 9.457 1.00 98.12 79 PRO A CA 1
ATOM 622 C C . PRO A 1 79 ? -10.149 4.433 10.300 1.00 98.12 79 PRO A C 1
ATOM 624 O O . PRO A 1 79 ? -9.751 3.952 11.355 1.00 98.12 79 PRO A O 1
ATOM 627 N N . SER A 1 80 ? -11.348 4.125 9.810 1.00 97.62 80 SER A N 1
ATOM 628 C CA . SER A 1 80 ? -12.187 3.074 10.409 1.00 97.62 80 SER A CA 1
ATOM 629 C C . SER A 1 80 ? -11.765 1.671 9.961 1.00 97.62 80 SER A C 1
ATOM 631 O O . SER A 1 80 ? -11.985 0.689 10.675 1.00 97.62 80 SER A O 1
ATOM 633 N N . VAL A 1 81 ? -11.146 1.572 8.781 1.00 98.19 81 VAL A N 1
ATOM 634 C CA . VAL A 1 81 ? -10.670 0.329 8.171 1.00 98.19 81 VAL A CA 1
ATOM 635 C C . VAL A 1 81 ? -9.315 0.573 7.516 1.00 98.19 81 VAL A C 1
ATOM 637 O O . VAL A 1 81 ? -9.138 1.573 6.823 1.00 98.19 81 VAL A O 1
ATOM 640 N N . ILE A 1 82 ? -8.385 -0.363 7.695 1.00 98.69 82 ILE A N 1
ATOM 641 C CA . ILE A 1 82 ? -7.143 -0.447 6.923 1.00 98.69 82 ILE A CA 1
ATOM 642 C C . ILE A 1 82 ? -7.174 -1.746 6.125 1.00 98.69 82 ILE A C 1
ATOM 644 O O . ILE A 1 82 ? -7.372 -2.823 6.693 1.00 98.69 82 ILE A O 1
ATOM 648 N N . ILE A 1 83 ? -6.963 -1.630 4.815 1.00 98.38 83 ILE A N 1
ATOM 649 C CA . ILE A 1 83 ? -6.755 -2.771 3.926 1.00 98.38 83 ILE A CA 1
ATOM 650 C C . ILE A 1 83 ? -5.252 -2.897 3.686 1.00 98.38 83 ILE A C 1
ATOM 652 O O . ILE A 1 83 ? -4.616 -1.927 3.280 1.00 98.38 83 ILE A O 1
ATOM 656 N N . SER A 1 84 ? -4.682 -4.060 3.982 1.00 98.44 84 SER A N 1
ATOM 657 C CA . SER A 1 84 ? -3.249 -4.331 3.814 1.00 98.44 84 SER A CA 1
ATOM 658 C C . SER A 1 84 ? -3.031 -5.807 3.469 1.00 98.44 84 SER A C 1
ATOM 660 O O . SER A 1 84 ? -3.971 -6.516 3.114 1.00 98.44 84 SER A O 1
ATOM 662 N N . PHE A 1 85 ? -1.796 -6.277 3.557 1.00 98.38 85 PHE A N 1
ATOM 663 C CA . PHE A 1 85 ? -1.421 -7.660 3.292 1.00 98.38 85 PHE A CA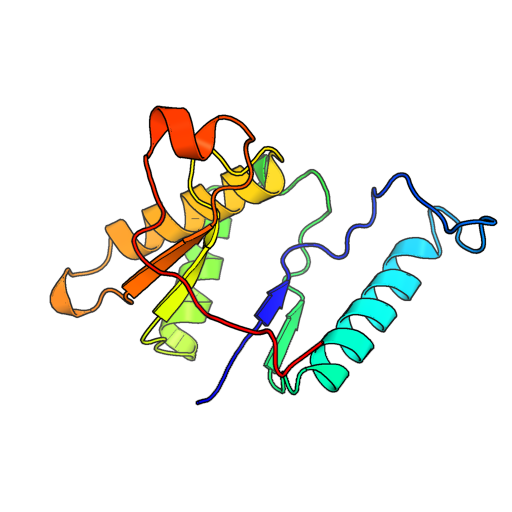 1
ATOM 664 C C . PHE A 1 85 ? -1.518 -8.529 4.548 1.00 98.38 85 PHE A C 1
ATOM 666 O O . PHE A 1 85 ? -1.403 -8.033 5.671 1.00 98.38 85 PHE A O 1
ATOM 673 N N . TYR A 1 86 ? -1.728 -9.827 4.353 1.00 97.81 86 TYR A N 1
ATOM 674 C CA . TYR A 1 86 ? -1.753 -10.816 5.426 1.00 97.81 86 TYR A CA 1
ATOM 675 C C . TYR A 1 86 ? -0.325 -11.324 5.718 1.00 97.81 86 TYR A C 1
ATOM 677 O O . TYR A 1 86 ? 0.294 -11.877 4.806 1.00 97.81 86 TYR A O 1
ATOM 685 N N . PRO A 1 87 ? 0.212 -11.162 6.948 1.00 96.62 87 PRO A N 1
ATOM 686 C CA . PRO A 1 87 ? 1.570 -11.603 7.282 1.00 96.62 87 PRO A CA 1
ATOM 687 C C . PRO A 1 87 ? 1.767 -13.112 7.098 1.00 96.62 87 PRO A C 1
ATOM 689 O O . PRO A 1 87 ? 0.946 -13.902 7.562 1.00 96.62 87 PRO A O 1
ATOM 692 N N . GLY A 1 88 ? 2.864 -13.501 6.457 1.00 96.44 88 GLY A N 1
ATOM 693 C CA . GLY A 1 88 ? 3.227 -14.877 6.111 1.00 96.44 88 GLY A CA 1
ATOM 694 C C . GLY A 1 88 ? 2.658 -15.372 4.777 1.00 96.44 88 GLY A C 1
ATOM 695 O O . GLY A 1 88 ? 3.096 -16.410 4.292 1.00 96.44 88 GLY A O 1
ATOM 696 N N . TYR A 1 89 ? 1.714 -14.640 4.175 1.00 97.38 89 TYR A N 1
ATOM 697 C CA . TYR A 1 89 ? 0.980 -15.066 2.975 1.00 97.38 89 TYR A CA 1
ATOM 698 C C . TYR A 1 89 ? 0.988 -13.993 1.875 1.00 97.38 89 TYR A C 1
ATOM 700 O O . TYR A 1 89 ? 0.161 -14.014 0.964 1.00 97.38 89 TYR A O 1
ATOM 708 N N . ALA A 1 90 ? 1.909 -13.029 1.932 1.00 95.19 90 ALA A N 1
ATOM 709 C CA . ALA A 1 90 ? 1.996 -11.906 1.004 1.00 95.19 90 ALA A CA 1
ATOM 710 C C . ALA A 1 90 ? 3.004 -12.117 -0.149 1.00 95.19 90 ALA A C 1
ATOM 712 O O . ALA A 1 90 ? 3.045 -11.306 -1.084 1.00 95.19 90 ALA A O 1
ATOM 713 N N . VAL A 1 91 ? 3.771 -13.221 -0.111 1.00 94.88 91 VAL A N 1
ATOM 714 C CA . VAL A 1 91 ? 4.709 -13.748 -1.134 1.00 94.88 91 VAL A CA 1
ATOM 715 C C . VAL A 1 91 ? 5.952 -12.885 -1.389 1.00 94.88 91 VAL A C 1
ATOM 717 O O . VAL A 1 91 ? 7.057 -13.414 -1.506 1.00 94.88 91 VAL A O 1
ATOM 720 N N . HIS A 1 92 ? 5.798 -11.566 -1.514 1.00 96.38 92 HIS A N 1
ATOM 721 C CA . HIS A 1 92 ? 6.895 -10.636 -1.771 1.00 96.38 92 HIS A CA 1
ATOM 722 C C . HIS A 1 92 ? 7.392 -10.001 -0.463 1.00 96.38 92 HIS A C 1
ATOM 724 O O . HIS A 1 92 ? 6.560 -9.511 0.304 1.00 96.38 92 HIS A O 1
ATOM 730 N N . PRO A 1 93 ? 8.713 -9.889 -0.229 1.00 97.19 93 PRO A N 1
ATOM 731 C CA . PRO A 1 93 ? 9.219 -9.374 1.042 1.00 97.19 93 PRO A CA 1
ATOM 732 C C . PRO A 1 93 ? 8.778 -7.948 1.387 1.00 97.19 93 PRO A C 1
ATOM 734 O O . PRO A 1 93 ? 8.442 -7.670 2.532 1.00 97.19 93 PRO A O 1
ATOM 737 N N . ASP A 1 94 ? 8.672 -7.046 0.402 1.00 98.00 94 ASP A N 1
ATOM 738 C CA . ASP A 1 94 ? 8.122 -5.707 0.671 1.00 98.00 94 ASP A CA 1
ATOM 739 C C . ASP A 1 94 ? 6.666 -5.757 1.163 1.00 98.00 94 ASP A C 1
ATOM 741 O O . ASP A 1 94 ? 6.259 -4.928 1.980 1.00 98.00 94 ASP A O 1
ATOM 745 N N . HIS A 1 95 ? 5.870 -6.716 0.675 1.00 98.00 95 HIS A N 1
ATOM 746 C CA . HIS A 1 95 ? 4.501 -6.888 1.148 1.00 98.00 95 HIS A CA 1
ATOM 747 C C . HIS A 1 95 ? 4.486 -7.462 2.566 1.00 98.00 95 HIS A C 1
ATOM 749 O O . HIS A 1 95 ? 3.721 -6.970 3.388 1.00 98.00 95 HIS A O 1
ATOM 755 N N . GLU A 1 96 ? 5.360 -8.423 2.876 1.00 97.94 96 GLU A N 1
ATOM 756 C CA . GLU A 1 96 ? 5.508 -8.973 4.231 1.00 97.94 96 GLU A CA 1
ATOM 757 C C . GLU A 1 96 ? 5.905 -7.895 5.241 1.00 97.94 96 GLU A C 1
ATOM 759 O O . GLU A 1 96 ? 5.216 -7.682 6.237 1.00 97.94 96 GLU A O 1
ATOM 764 N N . ALA A 1 97 ? 6.941 -7.114 4.933 1.00 98.25 97 ALA A N 1
ATOM 765 C CA . ALA A 1 97 ? 7.386 -6.014 5.784 1.00 98.25 97 ALA A CA 1
ATOM 766 C C . ALA A 1 97 ? 6.279 -4.966 6.007 1.00 98.25 97 ALA A C 1
ATOM 768 O O 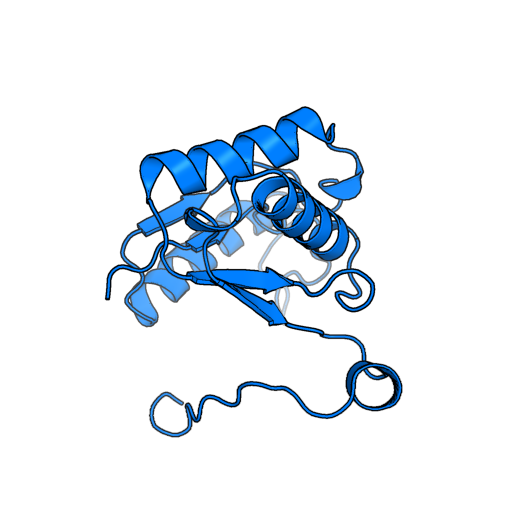. ALA A 1 97 ? 6.115 -4.429 7.106 1.00 98.25 97 ALA A O 1
ATOM 769 N N . THR A 1 98 ? 5.472 -4.703 4.974 1.00 98.62 98 THR A N 1
ATOM 770 C CA . THR A 1 98 ? 4.296 -3.827 5.074 1.00 98.62 98 THR A CA 1
ATOM 771 C C . THR A 1 98 ? 3.203 -4.442 5.955 1.00 98.62 98 THR A C 1
ATOM 773 O O . THR A 1 98 ? 2.634 -3.744 6.799 1.00 98.62 98 THR A O 1
ATOM 776 N N . ALA A 1 99 ? 2.916 -5.738 5.789 1.00 98.38 99 ALA A N 1
ATOM 777 C CA . ALA A 1 99 ? 1.940 -6.486 6.581 1.00 98.38 99 ALA A CA 1
ATOM 778 C C . ALA A 1 99 ? 2.293 -6.430 8.071 1.00 98.38 99 ALA A C 1
ATOM 780 O O . ALA A 1 99 ? 1.476 -6.027 8.905 1.00 98.38 99 ALA A O 1
ATOM 781 N N . GLU A 1 100 ? 3.542 -6.770 8.391 1.00 98.25 100 GLU A N 1
ATOM 782 C CA . GLU A 1 100 ? 4.060 -6.786 9.752 1.00 98.25 100 GLU A CA 1
ATOM 783 C C . GLU A 1 100 ? 4.006 -5.402 10.396 1.00 98.25 100 GLU A C 1
ATOM 785 O O . GLU A 1 100 ? 3.543 -5.284 11.529 1.00 98.25 100 GLU A O 1
ATOM 790 N N . ALA A 1 101 ? 4.419 -4.346 9.685 1.00 98.69 101 ALA A N 1
ATOM 791 C CA . ALA A 1 101 ? 4.369 -2.979 10.202 1.00 98.69 101 ALA A CA 1
ATOM 792 C C . ALA A 1 101 ? 2.934 -2.533 10.526 1.00 98.69 101 ALA A C 1
ATOM 794 O O . ALA A 1 101 ? 2.688 -1.951 11.588 1.00 98.69 101 ALA A O 1
ATOM 795 N N . VAL A 1 102 ? 1.970 -2.845 9.652 1.00 98.81 102 VAL A N 1
ATOM 796 C CA . VAL A 1 102 ? 0.553 -2.522 9.880 1.00 98.81 102 VAL A CA 1
ATOM 797 C C . VAL A 1 102 ? 0.007 -3.276 11.090 1.00 98.81 102 VAL A C 1
ATOM 799 O O . VAL A 1 102 ? -0.530 -2.653 12.011 1.00 98.81 102 VAL A O 1
ATOM 802 N N . VAL A 1 103 ? 0.178 -4.601 11.129 1.00 98.62 103 VAL A N 1
ATOM 803 C CA . VAL A 1 103 ? -0.341 -5.443 12.217 1.00 98.62 103 VAL A CA 1
ATOM 804 C C . VAL A 1 103 ? 0.317 -5.092 13.551 1.00 98.62 103 VAL A C 1
ATOM 806 O O . VAL A 1 103 ? -0.379 -4.950 14.558 1.00 98.62 103 VAL A O 1
ATOM 809 N N . ARG A 1 104 ? 1.638 -4.883 13.571 1.00 98.50 104 ARG A N 1
ATOM 810 C CA . ARG A 1 104 ? 2.390 -4.502 14.774 1.00 98.50 104 ARG A CA 1
ATOM 811 C C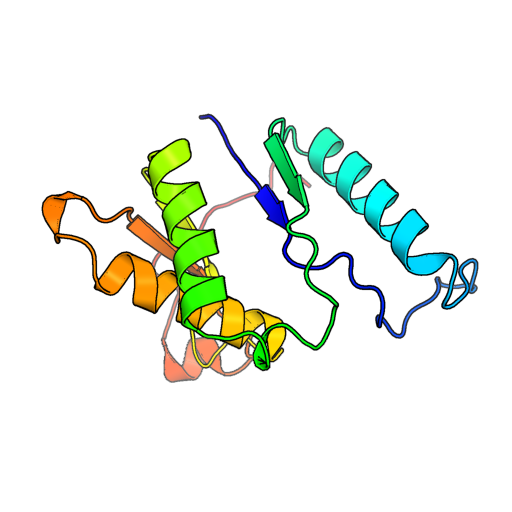 . ARG A 1 104 ? 1.960 -3.138 15.302 1.00 98.50 104 ARG A C 1
ATOM 813 O O . ARG A 1 104 ? 1.744 -3.001 16.507 1.00 98.50 104 ARG A O 1
ATOM 820 N N . THR A 1 105 ? 1.797 -2.146 14.426 1.00 98.69 105 THR A N 1
ATOM 821 C CA . THR A 1 105 ? 1.396 -0.789 14.829 1.00 98.69 105 THR A CA 1
ATOM 822 C C . THR A 1 105 ? -0.021 -0.774 15.390 1.00 98.69 105 THR A C 1
ATOM 824 O O . THR A 1 105 ? -0.234 -0.308 16.510 1.00 98.69 105 THR A O 1
ATOM 827 N N . VAL A 1 106 ? -0.983 -1.363 14.674 1.00 98.69 106 VAL A N 1
ATOM 828 C CA . VAL A 1 106 ? -2.379 -1.441 15.134 1.00 98.69 106 VAL A CA 1
ATOM 829 C C . VAL A 1 106 ? -2.504 -2.315 16.386 1.00 98.69 106 VAL A C 1
ATOM 831 O O . VAL A 1 106 ? -3.232 -1.979 17.320 1.00 98.69 106 VAL A O 1
ATOM 834 N N . GLY A 1 107 ? -1.738 -3.404 16.470 1.00 98.25 107 GLY A N 1
ATOM 835 C CA . GLY A 1 107 ? -1.698 -4.298 17.628 1.00 98.25 107 GLY A CA 1
ATOM 836 C C . GLY A 1 107 ? -1.194 -3.644 18.920 1.00 98.25 107 GLY A C 1
ATOM 837 O O . GLY A 1 107 ? -1.548 -4.112 20.004 1.00 98.25 107 GLY A O 1
ATOM 838 N N . ARG A 1 108 ? -0.427 -2.549 18.830 1.00 97.88 108 ARG A N 1
ATOM 839 C CA . ARG A 1 108 ? 0.048 -1.762 19.984 1.00 97.88 108 ARG A CA 1
ATOM 840 C C . ARG A 1 108 ? -0.940 -0.685 20.447 1.00 97.88 108 ARG A C 1
ATOM 842 O O . ARG A 1 108 ? -0.796 -0.187 21.559 1.00 97.88 108 ARG A O 1
ATOM 849 N N . MET A 1 109 ? -1.946 -0.339 19.643 1.00 98.12 109 MET A N 1
ATOM 850 C CA . MET A 1 109 ? -2.957 0.660 20.016 1.00 98.12 109 MET A CA 1
ATOM 851 C C . MET A 1 109 ? -3.936 0.118 21.076 1.00 98.12 109 MET A C 1
ATOM 853 O O . MET A 1 109 ? -4.162 -1.103 21.135 1.00 98.12 109 MET A O 1
ATOM 857 N N . PRO A 1 110 ? -4.584 0.987 21.878 1.00 97.81 110 PRO A N 1
ATOM 858 C CA . PRO A 1 110 ? -5.700 0.596 22.737 1.00 97.81 110 PRO A CA 1
ATOM 859 C C . PRO A 1 110 ? -6.800 -0.099 21.932 1.00 97.81 110 PRO A C 1
ATOM 861 O O . PRO A 1 110 ? -7.160 0.349 20.848 1.00 97.81 110 PRO A O 1
ATOM 864 N N . LYS A 1 111 ? -7.363 -1.200 22.449 1.00 96.75 111 LYS A N 1
ATOM 865 C CA . LYS A 1 111 ? -8.323 -2.036 21.700 1.00 96.75 111 LYS A CA 1
ATOM 866 C C . LYS A 1 111 ? -9.525 -1.248 21.159 1.00 96.75 111 LYS A C 1
ATOM 868 O O . LYS A 1 111 ? -9.991 -1.557 20.070 1.00 96.75 111 LYS A O 1
ATOM 873 N N . ALA A 1 112 ? -10.000 -0.250 21.905 1.00 96.75 112 ALA A N 1
ATOM 874 C CA . ALA A 1 112 ? -11.134 0.594 21.525 1.00 96.75 112 ALA A CA 1
ATOM 875 C C . ALA A 1 112 ? -10.826 1.577 20.379 1.00 96.75 112 ALA A C 1
ATOM 877 O O . ALA A 1 112 ? -11.751 2.083 19.756 1.00 96.75 112 ALA A O 1
ATOM 878 N N . GLU A 1 113 ? -9.548 1.832 20.097 1.00 96.44 113 GLU A N 1
ATOM 879 C CA . GLU A 1 113 ? -9.087 2.805 19.098 1.00 96.44 113 GLU A CA 1
ATOM 880 C C . GLU A 1 113 ? -8.568 2.134 17.819 1.00 96.44 113 GLU A C 1
ATOM 882 O O . GLU A 1 113 ? -8.187 2.812 16.867 1.00 96.44 113 GLU A O 1
ATOM 887 N N . ARG A 1 114 ? -8.515 0.797 17.779 1.00 97.81 114 ARG A N 1
ATOM 888 C CA . ARG A 1 114 ? -7.953 0.071 16.637 1.00 97.81 114 ARG A CA 1
ATOM 889 C C . ARG A 1 114 ? -8.864 0.193 15.414 1.00 97.81 114 ARG A C 1
ATOM 891 O O . ARG A 1 114 ? -10.030 -0.203 15.510 1.00 97.81 114 ARG A O 1
ATOM 898 N N . PRO A 1 115 ? -8.343 0.617 14.247 1.00 98.19 115 PRO A N 1
ATOM 899 C CA . PRO A 1 115 ? -9.055 0.418 12.994 1.00 98.19 115 PRO A CA 1
ATOM 900 C C . PRO A 1 115 ? -9.277 -1.076 12.754 1.00 98.19 115 PRO A C 1
ATOM 902 O O . PRO A 1 115 ? -8.451 -1.917 13.128 1.00 98.19 115 PRO A O 1
ATOM 905 N N . ARG A 1 116 ? -10.372 -1.422 12.074 1.00 98.00 116 ARG A N 1
ATOM 906 C CA . ARG A 1 116 ? -10.559 -2.794 11.597 1.00 98.00 116 ARG A CA 1
ATOM 907 C C . ARG A 1 116 ? -9.519 -3.091 10.518 1.00 98.00 116 ARG A C 1
ATOM 909 O O . ARG A 1 116 ? -9.368 -2.311 9.582 1.00 98.00 116 ARG A O 1
ATOM 916 N N . LEU A 1 117 ? -8.851 -4.234 10.611 1.00 98.31 117 LEU A N 1
ATOM 917 C CA . LEU A 1 117 ? -7.966 -4.713 9.553 1.00 98.31 117 LEU A CA 1
ATOM 918 C C . LEU A 1 117 ? -8.728 -5.633 8.598 1.00 98.31 117 LEU A C 1
ATOM 920 O O . LEU A 1 117 ? -9.483 -6.498 9.036 1.00 98.31 117 LEU A O 1
ATOM 924 N N . GLN A 1 118 ? -8.521 -5.438 7.299 1.00 97.88 118 GLN A N 1
ATOM 925 C CA . GLN A 1 118 ? -8.893 -6.382 6.248 1.00 97.88 118 GLN A CA 1
ATOM 926 C C . GLN A 1 118 ? -7.610 -6.743 5.508 1.00 97.88 118 GLN A C 1
ATOM 928 O O . GLN A 1 118 ? -6.998 -5.889 4.869 1.00 97.88 118 GLN A O 1
ATOM 933 N N . LEU A 1 119 ? -7.153 -7.979 5.666 1.00 97.88 119 LEU A N 1
ATOM 934 C CA . LEU A 1 119 ? -5.837 -8.390 5.198 1.00 97.88 119 LEU A CA 1
ATOM 935 C C . LEU A 1 119 ? -5.977 -9.342 4.015 1.00 97.88 119 LEU A C 1
ATOM 937 O O . LEU A 1 119 ? -6.761 -10.285 4.065 1.00 97.88 119 LEU A O 1
ATOM 941 N N . VAL A 1 120 ? -5.225 -9.074 2.952 1.00 97.19 120 VAL A N 1
ATOM 942 C CA . VAL A 1 120 ? -5.235 -9.862 1.718 1.00 97.19 120 VAL A CA 1
ATOM 943 C C . VAL A 1 120 ? -4.067 -10.842 1.732 1.00 97.19 120 VAL A C 1
ATOM 945 O O . VAL A 1 120 ? -2.910 -10.425 1.813 1.00 97.19 120 VAL A O 1
ATOM 948 N N . ALA A 1 121 ? -4.374 -12.133 1.640 1.00 96.75 121 ALA A N 1
ATOM 949 C CA . ALA A 1 121 ? -3.401 -13.195 1.408 1.00 96.75 121 ALA A CA 1
ATOM 950 C C . ALA A 1 121 ? -3.285 -13.469 -0.104 1.00 96.75 121 ALA A C 1
ATOM 952 O O . ALA A 1 121 ? -4.298 -13.558 -0.797 1.00 96.75 121 ALA A O 1
ATOM 953 N N . PHE A 1 122 ? -2.060 -13.574 -0.620 1.00 90.56 122 PHE A N 1
ATOM 954 C CA . PHE A 1 122 ? -1.756 -13.797 -2.040 1.00 90.56 122 PHE A CA 1
ATOM 955 C C . PHE A 1 122 ? -1.181 -15.176 -2.346 1.00 90.56 122 PHE A C 1
ATOM 957 O O . PHE A 1 122 ? -1.117 -15.551 -3.518 1.00 90.56 122 PHE A O 1
ATOM 964 N N . SER A 1 123 ? -0.671 -15.889 -1.345 1.00 94.31 123 SER A N 1
ATOM 965 C CA . SER A 1 123 ? -0.038 -17.178 -1.584 1.00 94.31 123 SER A CA 1
ATOM 966 C C . SER A 1 123 ? -1.072 -18.227 -2.010 1.00 94.31 123 SER A C 1
ATOM 968 O O . SER A 1 123 ? -2.242 -18.185 -1.628 1.00 94.31 123 SER A O 1
ATOM 970 N N . ASN A 1 124 ? -0.645 -19.164 -2.857 1.00 94.50 124 ASN A N 1
ATOM 971 C CA . ASN A 1 124 ? -1.544 -20.160 -3.450 1.00 94.50 124 ASN A CA 1
ATOM 972 C C . ASN A 1 124 ? -2.091 -21.161 -2.419 1.00 94.50 124 ASN A C 1
ATOM 974 O O . ASN A 1 124 ? -3.139 -21.753 -2.645 1.00 94.50 124 ASN A O 1
ATOM 978 N N . ASP A 1 125 ? -1.376 -21.343 -1.312 1.00 95.12 125 ASP A N 1
ATOM 979 C CA . ASP A 1 125 ? -1.710 -22.191 -0.165 1.00 95.12 125 ASP A CA 1
ATOM 980 C C . ASP A 1 125 ? -2.576 -21.474 0.886 1.00 95.12 125 ASP A C 1
ATOM 982 O O . ASP A 1 125 ? -3.019 -22.101 1.846 1.00 95.12 125 ASP A O 1
ATOM 986 N N . ALA A 1 126 ? -2.890 -20.184 0.705 1.00 95.44 126 ALA A N 1
ATOM 987 C CA . ALA A 1 126 ? -3.639 -19.409 1.691 1.00 95.44 126 ALA A CA 1
ATOM 988 C C . ALA A 1 126 ? -5.007 -20.023 2.029 1.00 95.44 126 ALA A C 1
ATOM 990 O O . ALA A 1 126 ? -5.390 -20.030 3.192 1.00 95.44 126 ALA A O 1
ATOM 991 N N . ILE A 1 127 ? -5.742 -20.568 1.051 1.00 95.88 127 ILE A N 1
ATOM 992 C CA . ILE A 1 127 ? -7.044 -21.209 1.320 1.00 95.88 127 ILE A CA 1
ATOM 993 C C . ILE A 1 127 ? -6.867 -22.517 2.096 1.00 95.88 127 ILE A C 1
ATOM 995 O O . ILE A 1 127 ? -7.674 -22.817 2.974 1.00 95.88 127 ILE A O 1
ATOM 999 N N . ASP A 1 128 ? -5.821 -23.283 1.790 1.00 97.19 128 ASP A N 1
ATOM 1000 C CA . ASP A 1 128 ? -5.565 -24.566 2.442 1.00 97.19 128 ASP A CA 1
ATOM 1001 C C . ASP A 1 128 ? -5.140 -24.371 3.908 1.00 97.19 128 ASP A C 1
ATOM 1003 O O . ASP A 1 128 ? -5.521 -25.163 4.771 1.00 97.19 128 ASP A O 1
ATOM 1007 N N . GLU A 1 129 ? -4.398 -23.298 4.205 1.00 97.00 129 GLU A N 1
ATOM 1008 C CA . GLU A 1 129 ? -3.866 -23.028 5.547 1.00 97.00 129 GLU A CA 1
ATOM 1009 C C . GLU A 1 129 ? -4.735 -22.087 6.397 1.00 97.00 129 GLU A 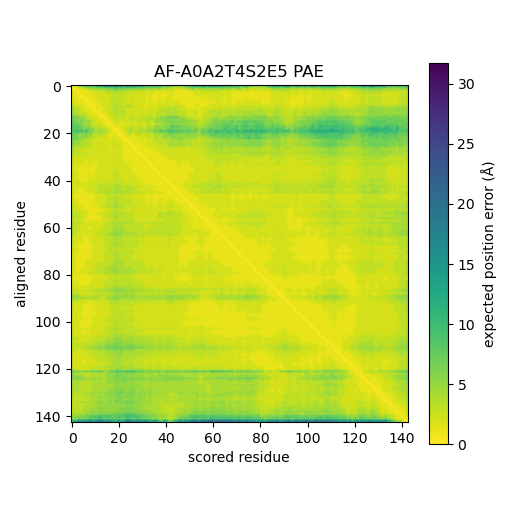C 1
ATOM 1011 O O . GLU A 1 129 ? -4.848 -22.283 7.609 1.00 97.00 129 GLU A O 1
ATOM 1016 N N . LEU A 1 130 ? -5.361 -21.074 5.788 1.00 96.38 130 LEU A N 1
ATOM 1017 C CA . LEU A 1 130 ? -6.184 -20.071 6.483 1.00 96.38 130 LEU A CA 1
ATOM 1018 C C . LEU A 1 130 ? -7.688 -20.338 6.354 1.00 96.38 130 LEU A C 1
ATOM 1020 O O . LEU A 1 130 ? -8.474 -19.821 7.149 1.00 96.38 130 LEU A O 1
ATOM 1024 N N . GLY A 1 131 ? -8.101 -21.142 5.374 1.00 96.81 131 GLY A N 1
ATOM 1025 C CA . GLY A 1 131 ? -9.503 -21.355 5.031 1.00 96.81 131 GLY A CA 1
ATOM 1026 C C . GLY A 1 131 ? -10.063 -20.304 4.067 1.00 96.81 131 GLY A C 1
ATOM 1027 O O . GLY A 1 131 ? -9.348 -19.534 3.427 1.00 96.81 131 GLY A O 1
ATOM 1028 N N . MET A 1 132 ? -11.390 -20.299 3.933 1.00 96.50 132 MET A N 1
ATOM 1029 C CA . MET A 1 132 ? -12.098 -19.347 3.072 1.00 96.50 132 MET A CA 1
ATOM 1030 C C . MET A 1 132 ? -12.032 -17.923 3.645 1.00 96.50 132 MET A C 1
ATOM 1032 O O . MET A 1 132 ? -12.050 -17.764 4.865 1.00 96.50 132 MET A O 1
ATOM 1036 N N . PRO A 1 133 ? -12.015 -16.879 2.796 1.00 95.50 133 PRO A N 1
ATOM 1037 C CA . PRO A 1 133 ? -11.966 -15.502 3.269 1.00 95.50 133 PRO A CA 1
ATOM 1038 C C . PRO A 1 133 ? -13.216 -15.138 4.081 1.00 95.50 133 PRO A C 1
ATOM 1040 O O . PRO A 1 133 ? -14.341 -15.416 3.666 1.00 95.50 133 PRO A O 1
ATOM 1043 N N . ASP A 1 134 ? -13.023 -14.415 5.187 1.00 96.44 134 ASP A N 1
ATOM 1044 C CA . ASP A 1 134 ? -14.121 -13.892 6.016 1.00 96.44 134 ASP A CA 1
ATOM 1045 C C . ASP A 1 134 ? -14.986 -12.851 5.282 1.00 96.44 134 ASP A C 1
ATOM 1047 O O . ASP A 1 134 ? -16.117 -12.562 5.676 1.00 96.44 134 ASP A O 1
ATOM 1051 N N . ILE A 1 135 ? -14.427 -12.219 4.244 1.00 94.88 135 ILE A N 1
ATOM 1052 C CA . ILE A 1 135 ? -15.025 -11.093 3.526 1.00 94.88 135 ILE A CA 1
ATOM 1053 C C . ILE A 1 135 ? -14.872 -11.320 2.025 1.00 94.88 135 ILE A C 1
ATOM 1055 O O . ILE A 1 135 ? -13.763 -11.474 1.519 1.00 94.88 135 ILE A O 1
ATOM 1059 N N . ILE A 1 136 ? -15.991 -11.256 1.306 1.00 94.75 136 ILE A N 1
ATOM 1060 C CA . ILE A 1 136 ? -16.046 -11.308 -0.155 1.00 94.75 136 ILE A CA 1
ATOM 1061 C C . ILE A 1 136 ? -16.775 -10.052 -0.631 1.00 94.75 136 ILE A C 1
ATOM 1063 O O . ILE A 1 136 ? -17.905 -9.797 -0.218 1.00 94.75 136 ILE A O 1
ATOM 1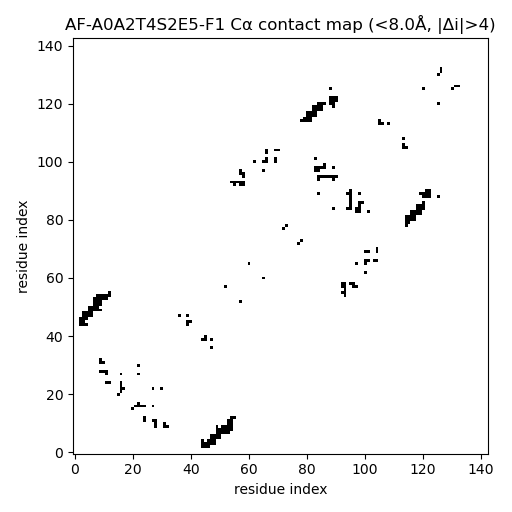067 N N . ASN A 1 137 ? -16.127 -9.265 -1.490 1.00 92.50 137 ASN A N 1
ATOM 1068 C CA . ASN A 1 137 ? -16.733 -8.099 -2.130 1.00 92.50 137 ASN A CA 1
ATOM 1069 C C . ASN A 1 137 ? -16.929 -8.400 -3.620 1.00 92.50 137 ASN A C 1
ATOM 1071 O O . ASN A 1 137 ? -15.949 -8.631 -4.328 1.00 92.50 137 ASN A O 1
ATOM 1075 N N . ASP A 1 138 ? -18.176 -8.393 -4.092 1.00 94.50 138 ASP A N 1
ATOM 1076 C CA . ASP A 1 138 ? -18.476 -8.519 -5.520 1.00 94.50 138 ASP A CA 1
ATOM 1077 C C . ASP A 1 138 ? -18.204 -7.186 -6.229 1.00 94.50 138 ASP A C 1
ATOM 1079 O O . ASP A 1 138 ? -18.745 -6.144 -5.858 1.00 94.50 138 ASP A O 1
ATOM 1083 N N . ILE A 1 139 ? -17.333 -7.229 -7.238 1.00 93.19 139 ILE A N 1
ATOM 1084 C CA . ILE A 1 139 ? -16.929 -6.074 -8.049 1.00 93.19 139 ILE A CA 1
ATOM 1085 C C . ILE A 1 139 ? -17.280 -6.258 -9.532 1.00 93.19 139 ILE A C 1
ATOM 1087 O O . ILE A 1 139 ? -16.702 -5.590 -10.387 1.00 93.19 139 ILE A O 1
ATOM 1091 N N . THR A 1 140 ? -18.187 -7.183 -9.860 1.00 95.44 140 THR A N 1
ATOM 1092 C CA . THR A 1 140 ? -18.528 -7.531 -11.251 1.00 95.44 140 THR A CA 1
ATOM 1093 C C . THR A 1 140 ? -19.013 -6.324 -12.058 1.00 95.44 140 THR A C 1
ATOM 1095 O O . THR A 1 140 ? -18.663 -6.205 -13.230 1.00 95.44 140 THR A O 1
ATOM 1098 N N . ASP A 1 141 ? -19.710 -5.386 -11.415 1.00 94.12 141 ASP A N 1
ATOM 1099 C CA . ASP A 1 141 ? -20.223 -4.160 -12.043 1.00 94.12 141 ASP A CA 1
ATOM 1100 C C . ASP A 1 141 ? -19.135 -3.112 -12.368 1.00 94.12 141 ASP A C 1
ATOM 1102 O O . ASP A 1 141 ? -19.432 -2.093 -12.989 1.00 94.12 141 ASP A O 1
ATOM 1106 N N . TYR A 1 142 ? -17.882 -3.339 -11.953 1.00 84.19 142 TYR A N 1
ATOM 1107 C CA . TYR A 1 142 ? -16.770 -2.382 -12.067 1.00 84.19 142 TYR A CA 1
ATOM 1108 C C . TYR A 1 142 ? -15.642 -2.855 -13.007 1.00 84.19 142 TYR A C 1
ATOM 1110 O O . TYR A 1 142 ? -14.512 -2.374 -12.892 1.00 84.19 142 TYR A O 1
ATOM 1118 N N . ARG A 1 143 ? -15.926 -3.815 -13.898 1.00 67.19 143 ARG A N 1
ATOM 1119 C CA . ARG A 1 143 ? -14.975 -4.357 -14.888 1.00 67.19 143 ARG A CA 1
ATOM 1120 C C . ARG A 1 143 ? -14.868 -3.528 -16.164 1.00 67.19 143 ARG A C 1
ATOM 1122 O O . ARG A 1 143 ? -15.900 -2.985 -16.612 1.00 67.19 143 ARG A O 1
#

Nearest PDB structures (foldseek):
  8bgo-assembly1_C  TM=6.912E-01  e=2.589E-06  Thermococcus chitonophagus
  4xm0-assembly1_C  TM=7.167E-01  e=7.368E-06  Pyrococcus furiosus DSM 3638
  5b2e-assembly1_A  TM=7.005E-01  e=8.333E-06  Pyrococcus horikoshii OT3
  1nve-assembly2_D  TM=5.524E-01  e=2.662E+00  Aspergillus nidulans
  1nve-assembly1_A  TM=5.713E-01  e=3.405E+00  Aspergillus nidulans

pLDDT: mean 96.16, std 3.55, range [67.19, 98.81]

Sequence (143 aa):
VPVTYACLTLGQMARNLGNPPFATRESLPKIRERELEDAAKAIGIKDLRKMGYRDKTVEFEPHEKMDGMVKSLIDELHPSVIISFYPGYAVHPDHEATAEAVVRTVGRMPKAERPRLQLVAFSNDAIDELGMPDIINDITDYR

Foldseek 3Di:
DADAAEAAELCLPDPDCDVVHDHDSVRSSVVSVVVVVVVCVVVPHPHYHYNPDYPLCLLVDDLCVLLVVLVVCCVVPVALEDEAADAPQAPRSNRNSNNCSNCVNLVPDDPVSRRHYDHDGDHPCCCVPVNDGPDDDDPVVPD

Radius of gyration: 16.42 Å; Cα contacts (8 Å, |Δi|>4): 155; chains: 1; bounding box: 36×36×49 Å

InterPro domains:
  IPR003737 N-acetylglucosaminyl phosphatidylinositol deacetylase-related [PF02585] (2-104)
  IPR003737 N-acetylglucosaminyl phosphatidylinositol deacetylase-related [PTHR12993] (2-108)
  IPR023841 Bacillithiol biosynthesis deacetylase BshB2 [TIGR04000] (1-142)
  IPR024078 Putative deacetylase LmbE-like domain superfamily [G3DSA:3.40.50.10320] (1-143)
  IPR024078 Putative deacetylase LmbE-like domain superfamily [SSF102588] (2-142)

Organism: NCBI:txid214473

Secondary structure (DSSP, 8-state):
---EEEEEE--TT-S--TTTT---TTTHHHHHHHHHHHHHHHTT--EEEEEEEPTT-GGGS-HHHHHHHHHHHHHHH--SEEEEEPTT---SHHHHHHHHHHHHHHHHS-GGGPPEEEEE--STTHHHHH-S-S-----GGG-